Protein AF-A0A434ELQ8-F1 (afdb_monomer_lite)

Foldseek 3Di:
DDDDDQQADPVRHGDDHDCPPPDDDDDDDDDDDDDDDDDD

Secondary structure (DSSP, 8-state):
-PPPPSSB-TTS-B-PPP-TTSPP----------------

pLDDT: mean 91.66, std 9.24, range [49.16, 97.88]

Radius of gyration: 18.28 Å; chains: 1; bounding box: 32×27×52 Å

Sequence (40 aa):
MTAALTHLGAKGEANMVDVGDKAETTRTAIAEGLVSMRPE

Structure (mmCIF, N/CA/C/O backbone):
data_AF-A0A434ELQ8-F1
#
_entry.id   AF-A0A434ELQ8-F1
#
loop_
_atom_site.group_PDB
_atom_site.id
_atom_site.type_symbol
_atom_site.label_atom_id
_atom_site.label_alt_id
_atom_site.label_comp_id
_atom_site.label_asym_id
_atom_site.label_entity_id
_atom_site.label_seq_id
_atom_site.pdbx_PDB_ins_code
_atom_site.Cartn_x
_atom_site.Cartn_y
_atom_site.Cartn_z
_atom_site.occupancy
_atom_site.B_iso_or_equiv
_atom_site.auth_seq_id
_atom_site.auth_comp_id
_atom_site.auth_asym_id
_atom_site.auth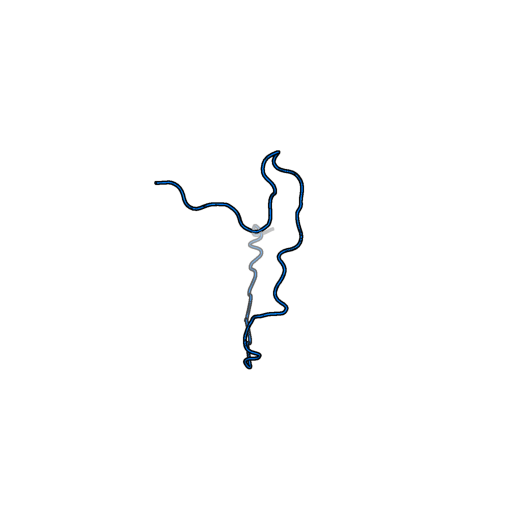_atom_id
_atom_site.pdbx_PDB_model_num
ATOM 1 N N . MET A 1 1 ? 15.324 -17.812 2.115 1.00 49.16 1 MET A N 1
ATOM 2 C CA . MET A 1 1 ? 15.756 -16.639 1.326 1.00 49.16 1 MET A CA 1
ATOM 3 C C . MET A 1 1 ? 15.005 -15.433 1.857 1.00 49.16 1 MET A C 1
ATOM 5 O O . MET A 1 1 ? 13.786 -15.504 1.936 1.00 49.16 1 MET A O 1
ATOM 9 N N . THR A 1 2 ? 15.701 -14.401 2.326 1.00 64.81 2 THR A N 1
ATOM 10 C CA . THR A 1 2 ? 15.090 -13.169 2.847 1.00 64.81 2 THR A CA 1
ATOM 11 C C . THR A 1 2 ? 14.601 -12.299 1.689 1.00 64.81 2 THR A C 1
ATOM 13 O O . THR A 1 2 ? 15.304 -12.144 0.694 1.00 64.81 2 THR A O 1
ATOM 16 N N . ALA A 1 3 ? 13.383 -11.763 1.793 1.00 80.69 3 ALA A N 1
ATOM 17 C CA . ALA A 1 3 ? 12.852 -10.830 0.803 1.00 80.69 3 ALA A CA 1
ATOM 18 C C . ALA A 1 3 ? 13.608 -9.491 0.878 1.00 80.69 3 ALA A C 1
ATOM 20 O O . ALA A 1 3 ? 13.911 -9.012 1.971 1.00 80.69 3 ALA A O 1
ATOM 21 N N . ALA A 1 4 ? 13.917 -8.900 -0.278 1.00 86.06 4 ALA A N 1
ATOM 22 C CA . ALA A 1 4 ? 14.577 -7.600 -0.355 1.00 86.06 4 ALA A CA 1
ATOM 23 C C . ALA A 1 4 ? 13.6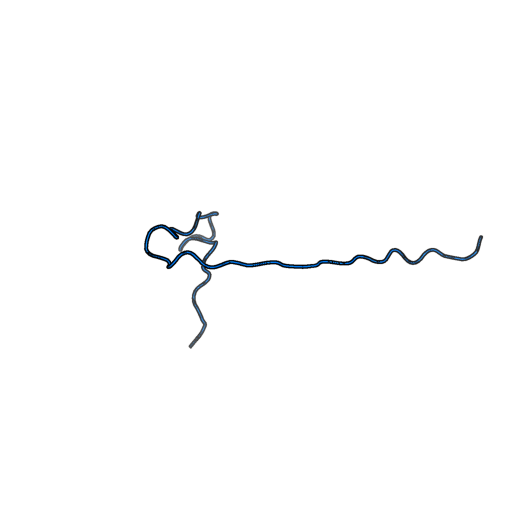46 -6.473 0.129 1.00 86.06 4 ALA A C 1
ATOM 25 O O . ALA A 1 4 ? 12.443 -6.490 -0.136 1.00 86.06 4 ALA A O 1
ATOM 26 N N . LEU A 1 5 ? 14.211 -5.484 0.827 1.00 91.75 5 LEU A N 1
ATOM 27 C CA . LEU A 1 5 ? 13.493 -4.273 1.226 1.00 91.75 5 LEU A CA 1
ATOM 28 C C . LEU A 1 5 ? 13.277 -3.380 0.002 1.00 91.75 5 LEU A C 1
ATOM 30 O O . LEU A 1 5 ? 14.154 -3.264 -0.847 1.00 91.75 5 LEU A O 1
ATOM 34 N N . THR A 1 6 ? 12.111 -2.744 -0.089 1.00 92.12 6 THR A N 1
ATOM 35 C CA . THR A 1 6 ? 11.764 -1.905 -1.246 1.00 92.12 6 THR A CA 1
ATOM 36 C C . THR A 1 6 ? 12.084 -0.431 -1.022 1.00 92.12 6 THR A C 1
ATOM 38 O O . THR A 1 6 ? 12.532 0.232 -1.943 1.00 92.12 6 THR A O 1
ATOM 41 N N . HIS A 1 7 ? 11.919 0.079 0.199 1.00 94.88 7 HIS A N 1
ATOM 42 C CA . HIS A 1 7 ? 12.110 1.502 0.518 1.00 94.88 7 HIS A CA 1
ATOM 43 C C . HIS A 1 7 ? 13.540 1.854 0.972 1.00 94.88 7 HIS A C 1
ATOM 45 O O . HIS A 1 7 ? 13.820 3.009 1.288 1.00 94.88 7 HIS A O 1
ATOM 51 N N . LEU A 1 8 ? 14.439 0.865 1.039 1.00 93.88 8 LEU A N 1
ATOM 52 C CA . LEU A 1 8 ? 15.832 1.036 1.451 1.00 93.88 8 LEU A CA 1
ATOM 53 C C . LEU A 1 8 ? 16.776 0.471 0.387 1.00 93.88 8 LEU A C 1
ATOM 55 O O . LEU A 1 8 ? 16.514 -0.593 -0.176 1.00 93.88 8 LEU A O 1
ATOM 59 N N . GLY A 1 9 ? 17.866 1.194 0.128 1.00 88.69 9 GLY A N 1
ATOM 60 C CA . GLY A 1 9 ? 18.953 0.784 -0.755 1.00 88.69 9 GLY A CA 1
ATOM 61 C C . GLY A 1 9 ? 19.895 -0.240 -0.115 1.00 88.69 9 GLY A C 1
ATOM 62 O O . GLY A 1 9 ? 19.733 -0.654 1.035 1.00 88.69 9 GLY A O 1
ATOM 63 N N . ALA A 1 10 ? 20.919 -0.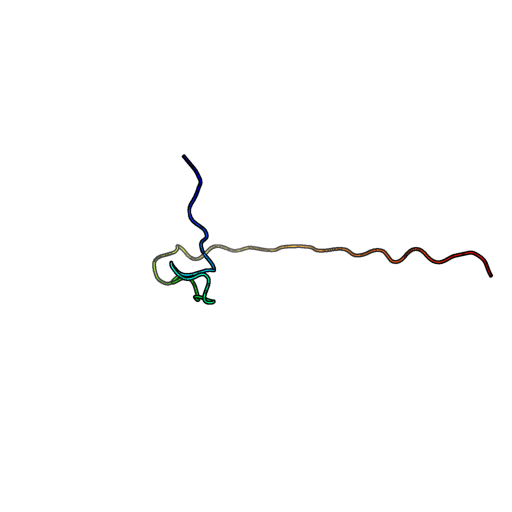653 -0.867 1.00 86.94 10 ALA A N 1
ATOM 64 C CA . ALA A 1 10 ? 21.856 -1.697 -0.446 1.00 86.94 10 ALA A CA 1
ATOM 65 C C . ALA A 1 10 ? 22.699 -1.319 0.787 1.00 86.94 10 ALA A C 1
ATOM 67 O O . ALA A 1 10 ? 23.217 -2.213 1.459 1.00 86.94 10 ALA A O 1
ATOM 68 N N . LYS A 1 11 ? 22.847 -0.023 1.093 1.00 90.69 11 LYS A N 1
ATOM 69 C CA . LYS A 1 11 ? 23.559 0.473 2.281 1.00 90.69 11 LYS A CA 1
ATOM 70 C C . LYS A 1 11 ? 22.598 0.941 3.385 1.00 90.69 11 LYS A C 1
ATOM 72 O O . LYS A 1 11 ? 23.056 1.510 4.373 1.00 90.69 11 LYS A O 1
ATOM 77 N N . GLY A 1 12 ? 21.291 0.689 3.250 1.00 90.06 12 GLY A N 1
ATOM 78 C CA . GLY A 1 12 ? 20.266 1.111 4.211 1.00 90.06 12 GLY A CA 1
ATOM 79 C C . GLY A 1 12 ? 19.860 2.584 4.099 1.00 90.06 12 GLY A C 1
ATOM 80 O O . GLY A 1 12 ? 19.168 3.099 4.973 1.00 90.06 12 GLY A O 1
ATOM 81 N N . GLU A 1 13 ? 20.281 3.271 3.042 1.00 94.88 13 GLU A N 1
ATOM 82 C CA . GLU A 1 13 ? 19.827 4.610 2.691 1.00 94.88 13 GLU A CA 1
ATOM 83 C C . GLU A 1 13 ? 18.374 4.587 2.195 1.00 94.88 13 GLU A C 1
ATOM 85 O O . GLU A 1 13 ? 17.935 3.622 1.570 1.00 94.88 13 GLU A O 1
ATOM 90 N N . ALA A 1 14 ? 17.615 5.652 2.457 1.00 94.56 14 ALA A N 1
ATOM 91 C CA . ALA A 1 14 ? 16.258 5.782 1.934 1.00 94.56 14 ALA A CA 1
ATOM 92 C C . ALA A 1 14 ? 16.271 5.835 0.397 1.00 94.56 14 ALA A C 1
ATOM 94 O O . ALA A 1 14 ? 17.043 6.592 -0.191 1.00 94.56 14 ALA A O 1
ATOM 95 N N . ASN A 1 15 ? 15.392 5.059 -0.240 1.00 92.75 15 AS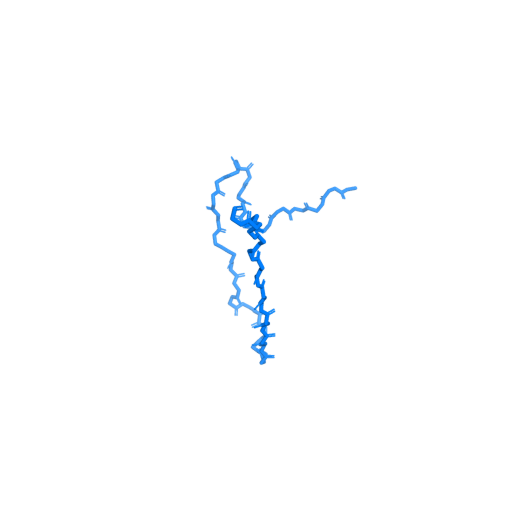N A N 1
ATOM 96 C CA . ASN A 1 15 ? 15.220 5.041 -1.689 1.00 92.75 15 ASN A CA 1
ATOM 97 C C . ASN A 1 15 ? 13.728 5.092 -2.052 1.00 92.75 15 ASN A C 1
ATOM 99 O O . ASN A 1 15 ? 12.925 4.328 -1.512 1.00 92.75 15 ASN A O 1
ATOM 103 N N . MET A 1 16 ? 13.353 5.980 -2.973 1.00 92.44 16 MET A N 1
ATOM 104 C CA . MET A 1 16 ? 11.988 6.038 -3.494 1.00 92.44 16 MET A CA 1
ATOM 105 C C . MET A 1 16 ? 11.816 4.966 -4.569 1.00 92.44 16 MET A C 1
ATOM 107 O O . MET A 1 16 ? 12.578 4.903 -5.528 1.00 92.44 16 MET A O 1
ATOM 111 N N . VAL A 1 17 ? 10.808 4.115 -4.400 1.00 93.38 17 VAL A N 1
ATOM 112 C CA . VAL A 1 17 ? 10.523 3.037 -5.350 1.00 93.38 17 VAL A CA 1
ATOM 113 C C . VAL A 1 17 ? 9.935 3.624 -6.627 1.00 93.38 17 VAL A C 1
ATOM 115 O O . VAL A 1 17 ? 8.938 4.342 -6.559 1.00 93.38 17 VAL A O 1
ATOM 118 N N . ASP A 1 18 ? 10.493 3.262 -7.782 1.00 94.75 18 ASP A N 1
ATOM 119 C CA . ASP A 1 18 ? 9.857 3.554 -9.064 1.00 94.75 18 ASP A CA 1
ATOM 120 C C . ASP A 1 18 ? 8.560 2.739 -9.210 1.00 94.75 18 ASP A C 1
ATOM 122 O O . ASP A 1 18 ? 8.514 1.518 -9.004 1.00 94.75 18 ASP A O 1
ATOM 126 N N . VAL A 1 19 ? 7.475 3.441 -9.520 1.00 94.44 19 VAL A N 1
ATOM 127 C CA . VAL A 1 19 ? 6.137 2.878 -9.713 1.00 94.44 19 VAL A CA 1
ATOM 128 C C . VAL A 1 19 ? 5.557 3.197 -11.091 1.00 94.44 19 VAL A C 1
ATOM 130 O O . VAL A 1 19 ? 4.395 2.867 -11.316 1.00 94.44 19 VAL A O 1
ATOM 133 N N . GLY A 1 20 ? 6.333 3.79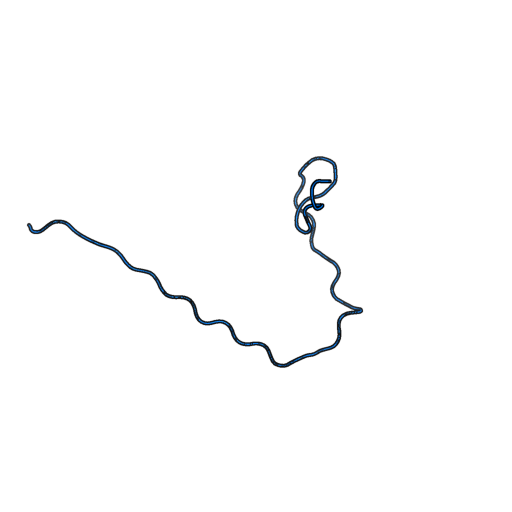5 -12.004 1.00 96.75 20 GLY A N 1
ATOM 134 C CA . GLY A 1 20 ? 5.857 4.262 -13.312 1.00 96.75 20 GLY A CA 1
ATOM 135 C C . GLY A 1 20 ? 5.266 3.159 -14.194 1.00 96.75 20 GLY A C 1
ATOM 136 O O . GLY A 1 20 ? 4.248 3.373 -14.844 1.00 96.75 20 GLY A O 1
ATOM 137 N N . ASP A 1 21 ? 5.831 1.952 -14.135 1.00 96.62 21 ASP A N 1
ATOM 138 C CA . ASP A 1 21 ? 5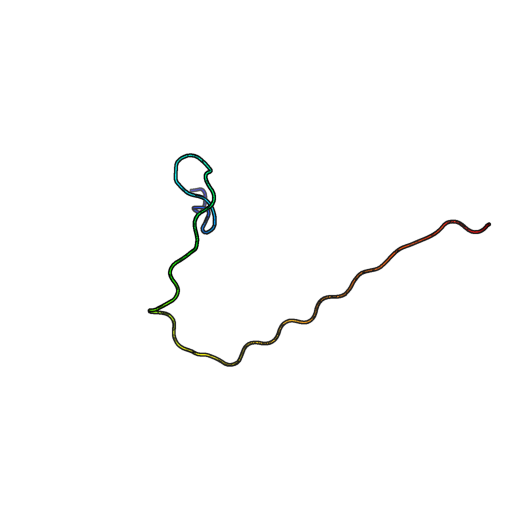.357 0.798 -14.914 1.00 96.62 21 ASP A CA 1
ATOM 139 C C . ASP A 1 21 ? 4.151 0.075 -14.282 1.00 96.62 21 ASP A C 1
ATOM 141 O O . ASP A 1 21 ? 3.675 -0.943 -14.795 1.00 96.62 21 ASP A O 1
ATOM 145 N N . LYS A 1 22 ? 3.653 0.539 -13.130 1.00 94.94 22 LYS A N 1
ATOM 146 C CA . LYS A 1 22 ? 2.542 -0.124 -12.438 1.00 94.94 22 LYS A CA 1
ATOM 147 C C . LYS A 1 22 ? 1.211 0.314 -13.033 1.00 94.94 22 LYS A C 1
ATOM 149 O O . LYS A 1 22 ? 0.947 1.498 -13.195 1.00 94.94 22 LYS A O 1
ATOM 154 N N . ALA A 1 23 ? 0.330 -0.656 -13.274 1.00 97.62 23 ALA A N 1
ATOM 155 C CA . ALA A 1 23 ? -1.025 -0.373 -13.723 1.00 97.62 23 ALA A CA 1
ATOM 156 C C . ALA A 1 23 ? -1.780 0.492 -12.702 1.00 97.62 23 ALA A C 1
ATOM 158 O O . ALA A 1 23 ? -1.849 0.173 -11.505 1.00 97.62 23 ALA A O 1
ATOM 159 N N . GLU A 1 24 ? -2.388 1.563 -13.200 1.00 97.50 24 GLU A N 1
ATOM 160 C CA . GLU A 1 24 ? -3.257 2.413 -12.405 1.00 97.50 24 GLU A CA 1
ATOM 161 C C . GLU A 1 24 ? -4.511 1.637 -11.984 1.00 97.50 24 GLU A C 1
ATOM 163 O O . GLU A 1 24 ? -5.140 0.928 -12.769 1.00 97.50 24 GLU A O 1
ATOM 168 N N . THR A 1 25 ? -4.850 1.728 -10.701 1.00 97.75 25 THR A N 1
ATOM 169 C CA . THR A 1 25 ? -5.995 1.038 -10.095 1.00 97.75 25 THR A CA 1
ATOM 170 C C . THR A 1 25 ? -6.568 1.913 -8.990 1.00 97.75 25 THR A C 1
ATOM 172 O O . THR A 1 25 ? -5.819 2.584 -8.279 1.00 97.75 25 THR A O 1
ATOM 175 N N . THR A 1 26 ? -7.886 1.889 -8.796 1.00 97.88 26 THR A N 1
ATOM 176 C CA . THR A 1 26 ? -8.509 2.578 -7.661 1.00 97.88 26 THR A CA 1
ATOM 177 C C . THR A 1 26 ? -8.152 1.853 -6.368 1.00 97.88 26 THR A C 1
ATOM 179 O O . THR A 1 26 ? -8.455 0.671 -6.204 1.00 97.88 26 THR A O 1
ATOM 182 N N . ARG A 1 27 ? -7.485 2.553 -5.446 1.00 97.25 27 ARG A N 1
ATOM 183 C CA . ARG A 1 27 ? -7.045 2.009 -4.156 1.00 97.25 27 ARG A CA 1
ATOM 184 C C . ARG A 1 27 ? -7.479 2.938 -3.033 1.00 97.25 27 ARG A C 1
ATOM 186 O O . ARG A 1 27 ? -7.303 4.149 -3.124 1.00 97.25 27 ARG A O 1
ATOM 193 N N . THR A 1 28 ? -8.003 2.362 -1.958 1.00 97.62 28 THR A N 1
ATOM 194 C CA . THR A 1 28 ? -8.393 3.089 -0.747 1.00 97.62 28 THR A CA 1
ATOM 195 C C . THR A 1 28 ? -7.882 2.324 0.462 1.00 97.62 28 THR A C 1
ATOM 197 O O . THR A 1 28 ? -7.959 1.097 0.498 1.00 97.62 28 THR A O 1
ATOM 200 N N . ALA A 1 29 ? -7.349 3.048 1.440 1.00 97.00 29 ALA A N 1
ATOM 201 C CA . ALA A 1 29 ? -6.929 2.500 2.720 1.00 97.00 29 ALA A CA 1
ATOM 202 C C . ALA A 1 29 ? -7.610 3.287 3.843 1.00 97.00 29 ALA A C 1
ATOM 204 O O . ALA A 1 29 ? -7.764 4.503 3.740 1.00 97.00 29 ALA A O 1
ATOM 205 N N . ILE A 1 30 ? -8.015 2.589 4.901 1.00 96.94 30 ILE A N 1
ATOM 206 C CA . ILE A 1 30 ? -8.586 3.177 6.116 1.00 96.94 30 ILE A CA 1
ATOM 207 C C . ILE A 1 30 ? -7.634 2.832 7.258 1.00 96.94 30 ILE A C 1
ATOM 209 O O . ILE A 1 30 ? -7.206 1.684 7.373 1.00 96.94 30 ILE A O 1
ATOM 213 N N . ALA A 1 31 ? -7.296 3.822 8.079 1.00 97.00 31 ALA A N 1
ATOM 214 C CA . ALA A 1 31 ? -6.483 3.646 9.274 1.00 97.00 31 ALA A CA 1
ATOM 215 C C . ALA A 1 31 ? -7.249 4.160 10.498 1.00 97.00 31 ALA A C 1
ATOM 217 O O . ALA A 1 31 ? -8.001 5.129 10.397 1.00 97.00 31 ALA A O 1
ATOM 218 N N . GLU A 1 32 ? -7.030 3.530 11.649 1.00 97.69 32 GLU A N 1
ATOM 219 C CA . GLU A 1 32 ? -7.558 3.954 12.946 1.00 97.69 32 GLU A CA 1
ATOM 220 C C . GLU A 1 32 ? -6.432 4.029 13.984 1.00 97.69 32 GLU A C 1
ATOM 222 O O . GLU A 1 32 ? -5.361 3.445 13.808 1.00 97.69 32 GLU A O 1
ATOM 227 N N . GLY A 1 33 ? -6.671 4.770 15.065 1.00 96.38 33 GLY A N 1
ATOM 228 C CA . GLY A 1 33 ? -5.744 4.902 16.183 1.00 96.38 33 GLY A CA 1
ATOM 229 C C . GLY A 1 33 ? -6.501 5.076 17.493 1.00 96.38 33 GLY A C 1
ATOM 230 O O . GLY A 1 33 ? -7.550 5.716 17.531 1.00 96.38 33 GLY A O 1
ATOM 231 N N . LEU A 1 34 ? -5.959 4.506 18.568 1.00 97.56 34 LEU A N 1
ATOM 232 C CA . LEU A 1 34 ? -6.532 4.549 19.911 1.00 97.56 34 LEU A CA 1
ATOM 233 C C . LEU A 1 34 ? -5.496 5.101 20.890 1.00 97.56 34 LEU A C 1
ATOM 235 O O . LEU A 1 34 ? -4.348 4.661 20.900 1.00 97.56 34 LEU A O 1
ATOM 239 N N . VAL A 1 35 ? -5.929 6.007 21.764 1.00 94.81 35 VAL A N 1
ATOM 240 C CA . VAL A 1 35 ? -5.155 6.435 22.932 1.00 94.81 35 VAL A CA 1
ATOM 241 C C . VAL A 1 35 ? -5.933 6.041 24.180 1.00 94.81 35 VAL A C 1
ATOM 243 O O . VAL A 1 35 ? -7.033 6.536 24.409 1.00 94.81 35 VAL A O 1
ATOM 246 N N . SER A 1 36 ? -5.366 5.144 24.985 1.00 96.75 36 SER A N 1
ATOM 247 C CA . SER A 1 36 ? -5.920 4.794 26.293 1.00 96.75 36 SER A CA 1
ATOM 248 C C . SER A 1 36 ? -5.286 5.668 27.369 1.00 96.75 36 SER A C 1
ATOM 250 O O . SER A 1 36 ? -4.061 5.739 27.464 1.00 96.75 36 SER A O 1
ATOM 252 N N . MET A 1 37 ? -6.115 6.289 28.204 1.00 94.44 37 MET A N 1
ATOM 253 C CA . MET A 1 37 ? -5.678 7.115 29.334 1.00 94.44 37 MET A CA 1
ATOM 254 C C . MET A 1 37 ? -5.992 6.413 30.659 1.00 94.44 37 MET A C 1
ATOM 256 O O . MET A 1 37 ? -6.850 5.531 30.713 1.00 94.44 37 MET A O 1
ATOM 260 N N . ARG A 1 38 ? -5.285 6.788 31.731 1.00 90.81 38 ARG A N 1
ATOM 261 C CA . ARG A 1 38 ? -5.657 6.360 33.088 1.00 90.81 38 ARG A CA 1
ATOM 262 C C . ARG A 1 38 ? -6.907 7.128 33.545 1.00 90.81 38 ARG A C 1
ATOM 264 O O . ARG A 1 38 ? -7.031 8.290 33.158 1.00 90.81 38 ARG A O 1
ATOM 271 N N . PRO A 1 39 ? -7.774 6.521 34.373 1.00 84.38 39 PRO A N 1
ATOM 272 C CA . PRO A 1 39 ? -8.711 7.284 35.197 1.00 84.38 39 PRO A CA 1
ATOM 273 C C . PRO A 1 39 ? -7.927 8.272 36.074 1.00 84.38 39 PRO A C 1
ATOM 275 O O . PRO A 1 39 ? -6.790 7.954 36.443 1.00 84.38 39 PRO A O 1
ATOM 278 N N . GLU A 1 40 ? -8.498 9.449 36.335 1.00 81.81 40 GLU A N 1
ATOM 279 C CA . GLU A 1 40 ? -7.870 10.552 37.089 1.00 81.81 40 GLU A CA 1
ATOM 280 C C . GLU A 1 40 ? -7.166 10.165 38.402 1.00 81.81 40 GLU A C 1
ATOM 282 O O . GLU A 1 40 ? -7.714 9.362 39.192 1.00 81.81 40 GLU A O 1
#